Protein AF-A0A7H8PIR2-F1 (afdb_monomer)

Radius of gyration: 13.38 Å; Cα contacts (8 Å, |Δi|>4): 101; chains: 1; bounding box: 42×26×33 Å

Solvent-accessible surface area (backbone atoms only — not comparable to full-atom values): 5738 Å² total; per-residue (Å²): 137,80,82,32,70,51,38,53,51,48,54,51,51,52,51,49,28,62,77,68,67,65,41,78,93,45,70,93,60,90,56,72,63,31,67,79,77,42,42,67,62,54,49,50,29,53,34,21,28,63,58,55,47,41,61,47,99,82,36,41,61,74,37,62,70,57,13,50,48,58,16,50,42,50,54,44,34,72,75,34,90,86,49,77,60,82,75,70,82,55,72,69,38,70,50,86,131

Foldseek 3Di:
DDADPQVVVLVVVLVVCLQVVNDPVCVPFPCNCCVPVPVVLVLQLVLLLVQPWDADPVNHTDQSVVSSLRSVLSSCCVRDVPRDDPPDDDPSSRDDD

Secondary structure (DSSP, 8-state):
-PPPHHHHHHHHHHHHHHHHT--GGGTT---TTHHHH-HHHHHHHHHHHHHH--B-TT--BS-HHHHHHHHHHHHHHHH-TTPPPSSPPPHHHH---

Mean predicted aligned error: 2.19 Å

pLDDT: mean 97.4, std 2.83, range [74.12, 98.88]

Sequence (97 aa):
MRLSESFSGALRTFAYFMASGTHYQLEGIDYLKLYGEEPSAIEQVFAIFANVIELDKNGNVLNAKYAEKRAVDYLRSYCDPGFEVEPPYEDWEIELH

Structure (mmCIF, N/CA/C/O backbone):
data_AF-A0A7H8PIR2-F1
#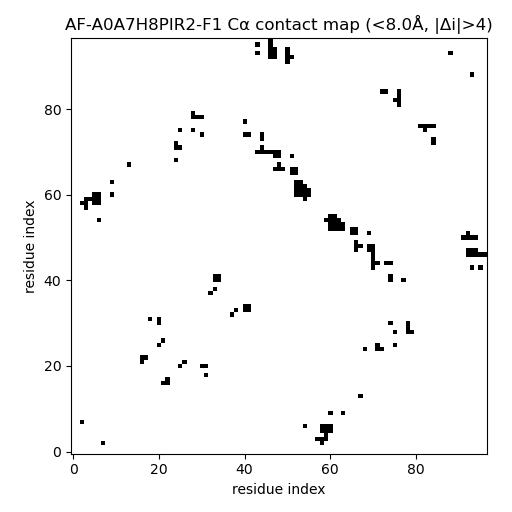
_entry.id   AF-A0A7H8PIR2-F1
#
loop_
_atom_site.group_PDB
_atom_site.id
_atom_site.type_symbol
_atom_site.label_atom_id
_atom_site.label_alt_id
_atom_site.label_comp_id
_atom_site.label_asym_id
_atom_site.label_entity_id
_atom_site.label_seq_id
_atom_site.pdbx_PDB_ins_code
_atom_site.Cartn_x
_atom_site.Cartn_y
_atom_site.Cartn_z
_atom_site.occupancy
_atom_site.B_iso_or_equiv
_atom_site.auth_seq_id
_atom_site.auth_comp_id
_atom_site.auth_asym_id
_atom_site.auth_atom_id
_atom_site.pdbx_PDB_model_num
ATOM 1 N N . MET A 1 1 ? 22.777 -9.594 -3.509 1.00 74.12 1 MET A N 1
ATOM 2 C CA . MET A 1 1 ? 22.183 -8.644 -4.475 1.00 74.12 1 MET A CA 1
ATOM 3 C C . MET A 1 1 ? 21.555 -7.508 -3.680 1.00 74.12 1 MET A C 1
ATOM 5 O O . MET A 1 1 ? 21.060 -7.786 -2.596 1.00 74.12 1 MET A O 1
ATOM 9 N N . ARG A 1 2 ? 21.644 -6.256 -4.138 1.00 89.56 2 ARG A N 1
ATOM 10 C CA . ARG A 1 2 ? 20.925 -5.121 -3.528 1.00 89.56 2 ARG A CA 1
ATOM 11 C C . ARG A 1 2 ? 19.688 -4.820 -4.374 1.00 89.56 2 ARG A C 1
ATOM 13 O O . ARG A 1 2 ? 19.717 -5.088 -5.573 1.00 89.56 2 ARG A O 1
ATOM 20 N N . LEU A 1 3 ? 18.637 -4.293 -3.755 1.00 94.81 3 LEU A N 1
ATOM 21 C CA . LEU A 1 3 ? 17.469 -3.786 -4.476 1.00 94.81 3 LEU A CA 1
ATOM 22 C C . LEU A 1 3 ? 17.856 -2.547 -5.295 1.00 94.81 3 LEU A C 1
ATOM 24 O O . LEU A 1 3 ? 18.811 -1.850 -4.947 1.00 94.81 3 LEU A O 1
ATOM 28 N N . SER A 1 4 ? 17.134 -2.285 -6.384 1.00 96.69 4 SER A N 1
ATOM 29 C CA . SER A 1 4 ? 17.375 -1.100 -7.211 1.00 96.69 4 SER A CA 1
ATOM 30 C C . SER A 1 4 ? 16.982 0.182 -6.464 1.00 96.69 4 SER A C 1
ATOM 32 O O . SER A 1 4 ? 16.134 0.170 -5.565 1.00 96.69 4 SER A O 1
ATOM 34 N N . GLU A 1 5 ? 17.551 1.314 -6.875 1.00 97.75 5 GLU A N 1
ATOM 35 C CA . GLU A 1 5 ? 17.137 2.637 -6.384 1.00 97.75 5 GLU A CA 1
ATOM 36 C C . GLU A 1 5 ? 15.668 2.931 -6.726 1.00 97.75 5 GLU A C 1
ATOM 38 O O . GLU A 1 5 ? 14.951 3.544 -5.939 1.00 97.75 5 GLU A O 1
ATOM 43 N N . SER A 1 6 ? 15.192 2.440 -7.877 1.00 98.19 6 SER A N 1
ATOM 44 C CA . SER A 1 6 ? 13.801 2.592 -8.310 1.00 98.19 6 SER A CA 1
ATOM 45 C C . SER A 1 6 ? 12.832 1.887 -7.355 1.00 98.19 6 SER A C 1
ATOM 47 O O . SER A 1 6 ? 11.901 2.520 -6.855 1.00 98.19 6 SER A O 1
ATOM 49 N N . PHE A 1 7 ? 13.083 0.615 -7.031 1.00 98.19 7 PHE A N 1
ATOM 50 C CA . PHE A 1 7 ? 12.261 -0.130 -6.079 1.00 98.19 7 PHE 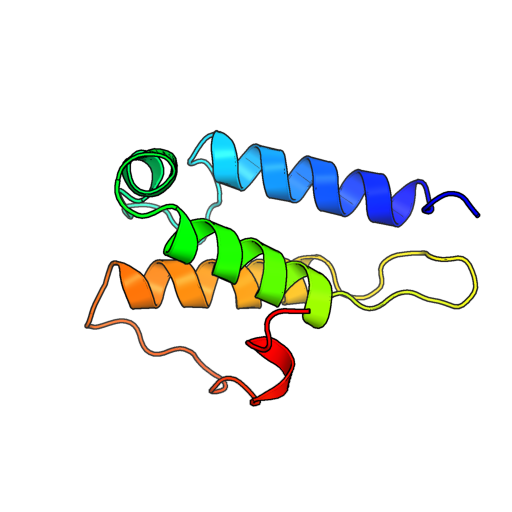A CA 1
ATOM 51 C C . PHE A 1 7 ? 12.363 0.451 -4.670 1.00 98.19 7 PHE A C 1
ATOM 53 O O . PHE A 1 7 ? 11.346 0.675 -4.018 1.00 98.19 7 PHE A O 1
ATOM 60 N N . SER A 1 8 ? 13.580 0.765 -4.219 1.00 98.00 8 SER A N 1
ATOM 61 C CA . SER A 1 8 ? 13.799 1.362 -2.897 1.00 98.00 8 SER A CA 1
ATOM 62 C C . SER A 1 8 ? 13.050 2.692 -2.753 1.00 98.00 8 SER A C 1
ATOM 64 O O . SER A 1 8 ? 12.456 2.966 -1.710 1.00 98.00 8 SER A O 1
ATOM 66 N N . GLY A 1 9 ? 13.021 3.502 -3.816 1.00 98.38 9 GLY A N 1
ATOM 67 C CA . GLY A 1 9 ? 12.260 4.745 -3.880 1.00 98.38 9 GLY A CA 1
ATOM 68 C C . GLY A 1 9 ? 10.746 4.534 -3.830 1.00 98.38 9 GLY A C 1
ATOM 69 O O . GLY A 1 9 ? 10.073 5.264 -3.095 1.00 98.38 9 GLY A O 1
ATOM 70 N N . ALA A 1 10 ? 10.221 3.539 -4.552 1.00 98.56 10 ALA A N 1
ATOM 71 C CA . ALA A 1 10 ? 8.801 3.185 -4.529 1.00 98.56 10 ALA A CA 1
ATOM 72 C C . ALA A 1 10 ? 8.372 2.706 -3.135 1.00 98.56 10 ALA A C 1
ATOM 74 O O . ALA A 1 10 ? 7.487 3.306 -2.530 1.00 98.56 10 ALA A O 1
ATOM 75 N N . LEU A 1 11 ? 9.078 1.722 -2.569 1.00 98.62 11 LEU A N 1
ATOM 76 C CA . LEU A 1 11 ? 8.790 1.182 -1.240 1.00 98.62 11 LEU A CA 1
ATOM 77 C C . LEU A 1 11 ? 8.845 2.265 -0.157 1.00 98.62 11 LEU A C 1
ATOM 79 O O . LEU A 1 11 ? 7.926 2.386 0.650 1.00 98.62 11 LEU A O 1
ATOM 83 N N . ARG A 1 12 ? 9.904 3.086 -0.142 1.00 98.50 12 ARG A N 1
ATOM 84 C CA . ARG A 1 12 ? 10.057 4.166 0.844 1.00 98.50 12 ARG A CA 1
ATOM 85 C C . ARG A 1 12 ? 8.916 5.180 0.744 1.00 98.50 12 ARG A C 1
ATOM 87 O O . ARG A 1 12 ? 8.422 5.645 1.766 1.00 98.50 12 ARG A O 1
ATOM 94 N N . THR A 1 13 ? 8.530 5.551 -0.475 1.00 98.56 13 THR A N 1
ATOM 95 C CA . THR A 1 13 ? 7.455 6.525 -0.710 1.00 98.56 13 THR A CA 1
ATOM 96 C C . THR A 1 13 ? 6.100 5.962 -0.289 1.00 98.56 13 THR A C 1
ATOM 98 O O . THR A 1 13 ? 5.375 6.633 0.442 1.00 98.56 13 THR A O 1
ATOM 101 N N . PHE A 1 14 ? 5.799 4.714 -0.653 1.00 98.75 14 PHE A N 1
ATOM 102 C CA . PHE A 1 14 ? 4.580 4.036 -0.219 1.00 98.75 14 PHE A CA 1
ATOM 103 C C . PHE A 1 14 ? 4.511 3.923 1.309 1.00 98.75 14 PHE A C 1
ATOM 105 O O . PHE A 1 14 ? 3.543 4.371 1.922 1.00 98.75 14 PHE A O 1
ATOM 112 N N . ALA A 1 15 ? 5.582 3.443 1.949 1.00 98.69 15 ALA A N 1
ATOM 113 C CA . ALA A 1 15 ? 5.659 3.338 3.404 1.00 98.69 15 ALA A CA 1
ATOM 114 C C . ALA A 1 15 ? 5.484 4.695 4.105 1.00 98.69 15 ALA A C 1
ATOM 116 O O . ALA A 1 15 ? 4.819 4.769 5.137 1.00 98.69 15 ALA A O 1
ATOM 117 N N . TYR A 1 16 ? 6.035 5.774 3.539 1.00 98.62 16 TYR A N 1
ATOM 118 C CA . TYR A 1 16 ? 5.825 7.128 4.050 1.00 98.62 16 TYR A CA 1
ATOM 119 C C . TYR A 1 16 ? 4.344 7.523 4.025 1.00 98.62 16 TYR A C 1
ATOM 121 O O . TYR A 1 16 ? 3.832 7.998 5.039 1.00 98.62 16 TYR A O 1
ATOM 129 N N . PHE A 1 17 ? 3.639 7.313 2.909 1.00 98.50 17 PHE A N 1
ATOM 130 C CA . PHE A 1 17 ? 2.210 7.627 2.816 1.00 98.50 17 PHE A CA 1
ATOM 131 C C . PHE A 1 17 ? 1.377 6.788 3.785 1.00 98.50 17 PHE A C 1
ATOM 133 O O . PHE A 1 17 ? 0.523 7.338 4.482 1.00 98.50 17 PHE A O 1
ATOM 140 N N . MET A 1 18 ? 1.681 5.492 3.893 1.00 98.44 18 MET A N 1
ATOM 141 C CA . MET A 1 18 ? 0.989 4.589 4.808 1.00 98.44 18 MET A CA 1
ATOM 142 C C . MET A 1 18 ? 1.176 5.000 6.271 1.00 98.44 18 MET A C 1
ATOM 144 O O . MET A 1 18 ? 0.188 5.163 6.982 1.00 98.44 18 MET A O 1
ATOM 148 N N . ALA A 1 19 ? 2.413 5.258 6.702 1.00 97.81 19 ALA A N 1
ATOM 149 C CA . ALA A 1 19 ? 2.717 5.601 8.091 1.00 97.81 19 ALA A CA 1
ATOM 150 C C . ALA A 1 19 ? 2.285 7.023 8.485 1.00 97.81 19 ALA A C 1
ATOM 152 O O . ALA A 1 19 ? 2.065 7.298 9.662 1.00 97.81 19 ALA A O 1
ATOM 153 N N . SER A 1 20 ? 2.185 7.942 7.521 1.00 97.62 20 SER A N 1
ATOM 154 C CA . SER A 1 20 ? 1.748 9.321 7.778 1.00 97.62 20 SER A CA 1
ATOM 155 C C . SER A 1 20 ? 0.234 9.515 7.705 1.00 97.62 20 SER A C 1
ATOM 157 O O . SER A 1 20 ? -0.246 10.566 8.121 1.00 97.62 20 SER A O 1
ATOM 159 N N . GLY A 1 21 ? -0.520 8.550 7.167 1.00 97.38 21 GLY A N 1
ATOM 160 C CA . GLY A 1 21 ? -1.963 8.709 6.960 1.00 97.38 21 GLY A CA 1
ATOM 161 C C . GLY A 1 21 ? -2.318 9.592 5.762 1.00 97.38 21 GLY A C 1
ATOM 162 O O . GLY A 1 21 ? -3.435 10.089 5.690 1.00 97.38 21 GLY A O 1
ATOM 163 N N . THR A 1 22 ? -1.374 9.852 4.849 1.00 97.12 22 THR A N 1
ATOM 164 C CA . THR A 1 22 ? -1.537 10.872 3.790 1.00 97.12 22 THR A CA 1
ATOM 165 C C . THR A 1 22 ? -1.759 10.294 2.393 1.00 97.12 22 THR A C 1
ATOM 167 O O . THR A 1 22 ? -1.728 11.026 1.403 1.00 97.12 22 THR A O 1
ATOM 170 N N . HIS A 1 23 ? -2.000 8.985 2.276 1.00 97.81 23 HIS A N 1
ATOM 171 C CA . HIS A 1 23 ? -2.328 8.383 0.987 1.00 97.81 23 HIS A CA 1
ATOM 172 C C . HIS A 1 23 ? -3.698 8.877 0.490 1.00 97.81 23 HIS A C 1
ATOM 174 O O . HIS A 1 23 ? -4.722 8.618 1.115 1.00 97.81 23 HIS A O 1
ATOM 180 N N . TYR A 1 24 ? -3.736 9.544 -0.665 1.00 95.94 24 TYR A N 1
ATOM 181 C CA . TYR A 1 24 ? -4.938 10.218 -1.184 1.00 95.94 24 TYR A CA 1
ATOM 182 C C . TYR A 1 24 ? -6.161 9.298 -1.374 1.00 95.94 24 TYR A C 1
ATOM 184 O O . TYR A 1 24 ? -7.294 9.742 -1.236 1.00 95.94 24 TYR A O 1
ATOM 192 N N . GLN A 1 25 ? -5.964 8.006 -1.661 1.00 96.38 25 GLN A N 1
ATOM 193 C CA . GLN A 1 25 ? -7.075 7.042 -1.787 1.00 96.38 25 GLN A CA 1
ATOM 194 C C . GLN A 1 25 ? -7.711 6.625 -0.449 1.00 96.38 25 GLN A C 1
ATOM 196 O O . GLN A 1 25 ? -8.781 6.013 -0.457 1.00 96.38 25 GLN A O 1
ATOM 201 N N . LEU A 1 26 ? -7.057 6.943 0.671 1.00 97.38 26 LEU A N 1
ATOM 202 C CA . LEU A 1 26 ? -7.492 6.637 2.036 1.00 97.38 26 LEU A CA 1
ATOM 203 C C . LEU A 1 26 ? -7.986 7.889 2.775 1.00 97.38 26 LEU A C 1
ATOM 205 O O . LEU A 1 26 ? -8.112 7.882 3.997 1.00 97.38 26 LEU A O 1
ATOM 209 N N . GLU A 1 27 ? -8.272 8.974 2.051 1.00 95.81 27 GLU A N 1
ATOM 210 C CA . GLU A 1 27 ? -8.857 10.174 2.642 1.00 95.81 27 GLU A CA 1
ATOM 211 C C . GLU A 1 27 ? -10.175 9.834 3.359 1.00 95.81 27 GLU A C 1
ATOM 213 O O . GLU A 1 27 ? -11.076 9.220 2.786 1.00 95.81 27 GLU A O 1
ATOM 218 N N . GLY A 1 28 ? -10.270 10.214 4.636 1.00 94.81 28 GLY A N 1
ATOM 219 C CA . GLY A 1 28 ? -11.420 9.915 5.493 1.00 94.81 28 GLY A CA 1
ATOM 220 C C . GLY A 1 28 ? -11.400 8.535 6.164 1.00 94.81 28 GLY A C 1
ATOM 221 O O . GLY A 1 28 ? -12.292 8.257 6.961 1.00 94.81 28 GLY A O 1
ATOM 222 N N . ILE A 1 29 ? -10.394 7.693 5.900 1.00 96.94 29 ILE A N 1
ATOM 223 C CA . ILE A 1 29 ? -10.237 6.383 6.543 1.00 96.94 29 ILE A CA 1
ATOM 224 C C . ILE A 1 29 ? -9.318 6.500 7.770 1.00 96.94 29 ILE A C 1
ATOM 226 O O . ILE A 1 29 ? -8.129 6.787 7.643 1.00 96.94 29 ILE A O 1
ATOM 230 N N . ASP A 1 30 ? -9.844 6.225 8.967 1.00 95.44 30 ASP A N 1
ATOM 231 C CA . ASP A 1 30 ? -9.077 6.219 10.227 1.00 95.44 30 ASP A CA 1
ATOM 232 C C . ASP A 1 30 ? -8.372 4.869 10.470 1.00 95.44 30 ASP A C 1
ATOM 234 O O . ASP A 1 30 ? -8.746 4.088 11.348 1.00 95.44 30 ASP A O 1
ATOM 238 N N . TYR A 1 31 ? -7.361 4.565 9.649 1.00 97.50 31 TYR A N 1
ATOM 239 C CA . TYR A 1 31 ? -6.638 3.286 9.706 1.00 97.50 31 TYR A CA 1
ATOM 240 C C . TYR A 1 31 ? -5.354 3.321 10.551 1.00 97.50 31 TYR A C 1
ATOM 242 O O . TYR A 1 31 ? -4.788 2.269 10.836 1.00 97.50 31 TYR A O 1
ATOM 250 N N . LEU A 1 32 ? -4.841 4.495 10.944 1.00 98.06 32 LEU A N 1
ATOM 251 C CA . LEU A 1 32 ? -3.511 4.595 11.570 1.00 98.06 32 LEU A CA 1
ATOM 252 C C . LEU A 1 32 ? -3.408 3.827 12.895 1.00 98.06 32 LEU A C 1
ATOM 254 O O . LEU A 1 32 ? -2.358 3.261 13.197 1.00 98.06 32 LEU A O 1
ATOM 258 N N . LYS A 1 33 ? -4.499 3.750 13.661 1.00 97.50 33 LYS A N 1
ATOM 259 C CA . LYS A 1 33 ? -4.568 2.941 14.887 1.00 97.50 33 LYS A CA 1
ATOM 260 C C . LYS A 1 33 ? -4.335 1.444 14.640 1.00 97.50 33 LYS A C 1
ATOM 262 O O . LYS A 1 33 ? -3.802 0.766 15.518 1.00 97.50 33 LYS A O 1
ATOM 267 N N . LEU A 1 34 ? -4.627 0.944 13.431 1.00 98.19 34 LEU A N 1
ATOM 268 C CA . LEU A 1 34 ? -4.460 -0.469 13.074 1.00 98.19 34 LEU A CA 1
AT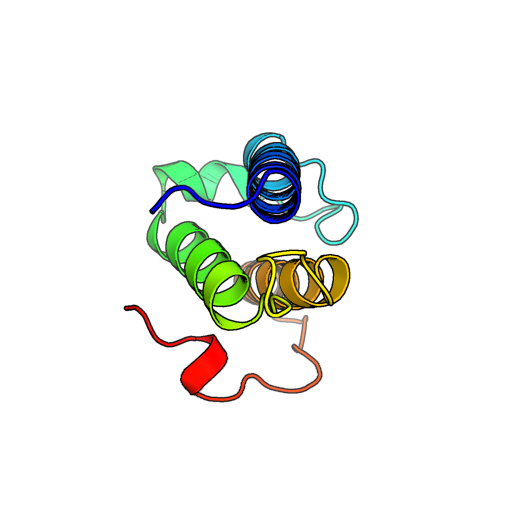OM 269 C C . LEU A 1 34 ? -2.993 -0.911 13.117 1.00 98.19 34 LEU A C 1
ATOM 271 O O . LEU A 1 34 ? -2.733 -2.080 13.364 1.00 98.19 34 LEU A O 1
ATOM 275 N N . TYR A 1 35 ? -2.026 0.006 12.986 1.00 97.75 35 TYR A N 1
ATOM 276 C CA . TYR A 1 35 ? -0.609 -0.319 13.200 1.00 97.75 35 TYR A CA 1
ATOM 277 C C . TYR A 1 35 ? -0.330 -0.914 14.590 1.00 97.75 35 TYR A C 1
ATOM 279 O O . TYR A 1 35 ? 0.600 -1.706 14.730 1.00 97.75 35 TYR A O 1
ATOM 287 N N . GLY A 1 36 ? -1.094 -0.516 15.615 1.00 97.19 36 GLY A N 1
ATOM 288 C CA . GLY A 1 36 ? -0.948 -1.015 16.985 1.00 97.19 36 GLY A CA 1
ATOM 289 C C . GLY A 1 36 ? -2.055 -1.973 17.420 1.00 97.19 36 GLY A C 1
ATOM 290 O O . GLY A 1 36 ? -1.786 -2.891 18.191 1.00 97.19 36 GLY A O 1
ATOM 291 N N . GLU A 1 37 ? -3.284 -1.761 16.948 1.00 98.00 37 GLU A N 1
ATOM 292 C CA . GLU A 1 37 ? -4.455 -2.544 17.362 1.00 98.00 37 GLU A CA 1
ATOM 293 C C . GLU A 1 37 ? -4.591 -3.854 16.572 1.00 98.00 37 GLU A C 1
ATOM 295 O O . GLU A 1 37 ? -4.836 -4.903 17.163 1.00 98.00 37 GLU A O 1
ATOM 300 N N . GLU A 1 38 ? -4.391 -3.809 15.251 1.00 97.81 38 GLU A N 1
ATOM 301 C CA . GLU A 1 38 ? -4.619 -4.933 14.332 1.00 97.81 38 GLU A CA 1
ATOM 302 C C . GLU A 1 38 ? -3.530 -4.976 13.240 1.00 97.81 38 GLU A C 1
ATOM 304 O O . GLU A 1 38 ? -3.806 -4.776 12.052 1.00 97.81 38 GLU A O 1
ATOM 309 N N . PRO A 1 39 ? -2.258 -5.221 13.614 1.00 97.38 39 PRO A N 1
ATOM 310 C CA . PRO A 1 39 ? -1.123 -5.091 12.699 1.00 97.38 39 PRO A CA 1
ATOM 311 C C . PRO A 1 39 ? -1.188 -6.034 11.491 1.00 97.38 39 PRO A C 1
ATOM 313 O O . PRO A 1 39 ? -0.588 -5.723 10.466 1.00 97.38 39 PRO A O 1
ATOM 316 N N . SER A 1 40 ? -1.949 -7.131 11.566 1.00 98.25 40 SER A N 1
ATOM 317 C CA . SER A 1 40 ? -2.210 -8.036 10.437 1.00 98.25 40 SER A CA 1
ATOM 318 C C . SER A 1 40 ? -2.897 -7.336 9.259 1.00 98.25 40 SER A C 1
ATOM 320 O O . SER A 1 40 ? -2.646 -7.676 8.106 1.00 98.25 40 SER A O 1
ATOM 322 N N . ALA A 1 41 ? -3.731 -6.318 9.512 1.00 98.25 41 ALA A N 1
ATOM 323 C CA . ALA A 1 41 ? -4.328 -5.529 8.436 1.00 98.25 41 ALA A CA 1
ATOM 324 C C . ALA A 1 41 ? -3.251 -4.732 7.685 1.00 98.25 41 ALA A C 1
ATOM 326 O O . ALA A 1 41 ? -3.242 -4.684 6.460 1.00 98.25 41 ALA A O 1
ATOM 327 N N . ILE A 1 42 ? -2.292 -4.152 8.406 1.00 98.50 42 ILE A N 1
ATOM 328 C CA . ILE A 1 42 ? -1.179 -3.418 7.796 1.00 98.50 42 ILE A CA 1
ATOM 329 C C . ILE A 1 42 ? -0.180 -4.371 7.127 1.00 98.50 42 ILE A C 1
ATOM 331 O O . ILE A 1 42 ? 0.327 -4.064 6.051 1.00 98.50 42 ILE A O 1
ATOM 335 N N . GLU A 1 43 ? 0.083 -5.534 7.721 1.00 98.56 43 GLU A N 1
ATOM 336 C CA . GLU A 1 43 ? 0.893 -6.600 7.120 1.00 98.56 43 GLU A CA 1
ATOM 337 C C . GLU A 1 43 ? 0.358 -6.985 5.737 1.00 98.56 43 GLU A C 1
ATOM 339 O O . GLU A 1 43 ? 1.107 -6.953 4.760 1.00 98.56 43 GLU A O 1
ATOM 344 N N . GLN A 1 44 ? -0.950 -7.239 5.629 1.00 98.75 44 GLN A N 1
ATOM 345 C CA . GLN A 1 44 ? -1.591 -7.605 4.368 1.00 98.75 44 GLN A CA 1
ATOM 346 C C . GLN A 1 44 ? -1.456 -6.512 3.294 1.00 98.75 44 GLN A C 1
ATOM 348 O O . GLN A 1 44 ? -1.248 -6.826 2.124 1.00 98.75 44 GLN A O 1
ATOM 353 N N . VAL A 1 45 ? -1.503 -5.228 3.672 1.00 98.75 45 VAL A N 1
ATOM 354 C CA . VAL A 1 45 ? -1.262 -4.105 2.743 1.00 98.75 45 VAL A CA 1
ATOM 355 C C . VAL A 1 45 ? 0.131 -4.199 2.121 1.00 98.75 45 VAL A C 1
ATOM 357 O O . VAL A 1 45 ? 0.285 -4.040 0.910 1.00 98.75 45 VAL A O 1
ATOM 360 N N . PHE A 1 46 ? 1.158 -4.465 2.932 1.00 98.75 46 PHE A N 1
ATOM 361 C CA . PHE A 1 46 ? 2.523 -4.596 2.425 1.00 98.75 46 PHE A CA 1
ATOM 362 C C . PHE A 1 46 ? 2.736 -5.889 1.636 1.00 98.75 46 PHE A C 1
ATOM 364 O O . PHE A 1 46 ? 3.483 -5.851 0.658 1.00 98.75 46 PHE A O 1
ATOM 371 N N . ALA A 1 47 ? 2.063 -6.983 2.001 1.00 98.81 47 ALA A N 1
ATOM 372 C CA . ALA A 1 47 ? 2.058 -8.210 1.209 1.00 98.81 47 ALA A CA 1
ATOM 373 C C . ALA A 1 47 ? 1.487 -7.953 -0.193 1.00 98.81 47 ALA A C 1
ATOM 375 O O . ALA A 1 47 ? 2.176 -8.186 -1.180 1.00 98.81 47 ALA A O 1
ATOM 376 N N . ILE A 1 48 ? 0.305 -7.334 -0.290 1.00 98.88 48 ILE A N 1
ATOM 377 C CA . ILE A 1 48 ? -0.319 -7.001 -1.581 1.00 98.88 48 ILE A CA 1
ATOM 378 C C . ILE A 1 48 ? 0.580 -6.077 -2.408 1.00 98.88 48 ILE A C 1
ATOM 380 O O . ILE A 1 48 ? 0.807 -6.330 -3.590 1.00 98.88 48 ILE A O 1
ATOM 384 N N . PHE A 1 49 ? 1.144 -5.024 -1.803 1.00 98.81 49 PHE A N 1
ATOM 385 C CA . 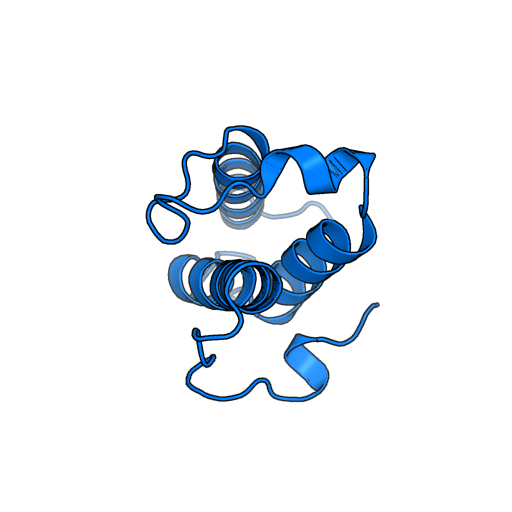PHE A 1 49 ? 2.073 -4.137 -2.510 1.00 98.81 49 PHE A CA 1
ATOM 386 C C . PHE A 1 49 ? 3.283 -4.903 -3.067 1.00 98.81 49 PHE A C 1
ATOM 388 O O . PHE A 1 49 ? 3.670 -4.688 -4.216 1.00 98.81 49 PHE A O 1
ATOM 395 N N . ALA A 1 50 ? 3.879 -5.790 -2.266 1.00 98.50 50 ALA A N 1
ATOM 396 C CA . ALA A 1 50 ? 5.058 -6.559 -2.648 1.00 98.50 50 ALA A CA 1
ATOM 397 C C . ALA A 1 50 ? 4.758 -7.644 -3.693 1.00 98.50 50 ALA A C 1
ATOM 399 O O . ALA A 1 50 ? 5.596 -7.883 -4.560 1.00 98.50 50 ALA A O 1
ATOM 400 N N . ASN A 1 51 ? 3.578 -8.260 -3.642 1.00 98.69 51 ASN A N 1
ATOM 401 C CA . ASN A 1 51 ? 3.156 -9.277 -4.602 1.00 98.69 51 ASN A CA 1
ATOM 402 C C . ASN A 1 51 ? 2.846 -8.644 -5.965 1.00 98.69 51 ASN A C 1
ATOM 404 O O . ASN A 1 51 ? 3.231 -9.179 -7.001 1.00 98.69 51 ASN A O 1
ATOM 408 N N . VAL A 1 52 ? 2.181 -7.482 -5.974 1.00 98.75 52 VAL A N 1
ATOM 409 C CA . VAL A 1 52 ? 1.706 -6.819 -7.201 1.00 98.75 52 VAL A CA 1
ATOM 410 C C . VAL A 1 52 ? 2.798 -6.011 -7.909 1.00 98.75 52 VAL A C 1
ATOM 412 O O . VAL A 1 52 ? 2.706 -5.781 -9.116 1.00 98.75 52 VAL A O 1
ATOM 415 N N . ILE A 1 53 ? 3.825 -5.534 -7.202 1.00 98.56 53 ILE A N 1
ATOM 416 C CA . ILE A 1 53 ? 4.839 -4.668 -7.815 1.00 98.56 53 ILE A CA 1
ATOM 417 C C . ILE A 1 53 ? 5.701 -5.415 -8.845 1.00 98.56 53 ILE A C 1
ATOM 419 O O . ILE A 1 53 ? 6.378 -6.398 -8.561 1.00 98.56 53 ILE A O 1
ATOM 423 N N . GLU A 1 54 ? 5.725 -4.894 -10.067 1.00 98.56 54 GLU A N 1
ATOM 424 C CA . GLU A 1 54 ? 6.459 -5.453 -11.196 1.00 98.56 54 GLU A CA 1
ATOM 425 C C . GLU A 1 54 ? 7.769 -4.704 -11.425 1.00 98.56 54 GLU A C 1
ATOM 427 O O . GLU A 1 54 ? 7.815 -3.466 -11.423 1.00 98.56 54 GLU A O 1
ATOM 432 N N . LEU A 1 55 ? 8.832 -5.466 -11.686 1.00 98.25 55 LEU A N 1
ATOM 433 C CA . LEU A 1 55 ? 10.168 -4.952 -11.967 1.00 98.25 55 LEU A CA 1
ATOM 434 C C . LEU A 1 55 ? 10.644 -5.377 -13.360 1.00 98.25 55 LEU A C 1
ATOM 436 O O . LEU A 1 55 ? 10.442 -6.516 -13.780 1.00 98.25 55 LEU A O 1
ATOM 440 N N . ASP A 1 56 ? 11.350 -4.486 -14.056 1.00 97.56 56 ASP A N 1
ATOM 441 C CA . ASP A 1 56 ? 12.094 -4.853 -15.260 1.00 97.56 56 ASP A CA 1
ATOM 442 C C . ASP A 1 56 ? 13.367 -5.659 -14.926 1.00 97.56 56 ASP A C 1
ATOM 444 O O . ASP A 1 56 ? 13.758 -5.841 -13.772 1.00 97.56 56 ASP A O 1
ATOM 448 N N . LYS A 1 57 ? 14.083 -6.105 -15.964 1.00 96.19 57 LYS A N 1
ATOM 449 C CA . LYS A 1 57 ? 15.347 -6.856 -15.828 1.00 96.19 57 LYS A CA 1
ATOM 450 C C . LYS A 1 57 ? 16.473 -6.114 -15.087 1.00 96.19 57 LYS A C 1
ATOM 452 O O . LYS A 1 57 ? 17.450 -6.742 -14.693 1.00 96.19 57 LYS A O 1
ATOM 457 N N . ASN A 1 58 ? 16.376 -4.795 -14.951 1.00 95.12 58 ASN A N 1
ATOM 458 C CA . ASN A 1 58 ? 17.325 -3.955 -14.222 1.00 95.12 58 ASN A CA 1
ATOM 459 C C . ASN A 1 58 ? 16.821 -3.630 -12.801 1.00 95.12 58 ASN A C 1
ATOM 461 O O . ASN A 1 58 ? 17.484 -2.898 -12.066 1.00 95.12 58 ASN A O 1
ATOM 465 N N . GLY A 1 59 ? 15.654 -4.154 -12.416 1.00 96.12 59 GLY A N 1
ATOM 466 C CA . GLY A 1 59 ? 14.990 -3.880 -11.151 1.00 96.12 59 GLY A CA 1
ATOM 467 C C . GLY A 1 59 ? 14.199 -2.571 -11.132 1.00 96.12 59 GLY A C 1
ATOM 468 O O . GLY A 1 59 ? 13.837 -2.128 -10.045 1.00 96.12 59 GLY A O 1
ATOM 469 N N . ASN A 1 60 ? 13.957 -1.907 -12.265 1.00 97.94 60 ASN A N 1
ATOM 470 C CA . ASN A 1 60 ? 13.145 -0.687 -12.289 1.00 97.94 60 ASN A CA 1
ATOM 471 C C . ASN A 1 60 ? 11.664 -1.022 -12.146 1.00 97.94 60 ASN A C 1
ATOM 473 O O . ASN A 1 60 ? 11.173 -1.926 -12.815 1.00 97.94 60 ASN A O 1
ATOM 477 N N . VAL A 1 61 ? 10.955 -0.259 -11.320 1.00 98.50 61 VAL A N 1
ATOM 478 C CA . VAL A 1 61 ? 9.521 -0.448 -11.089 1.00 98.50 61 VAL A CA 1
ATOM 479 C C . VAL A 1 61 ? 8.719 -0.046 -12.323 1.00 98.50 61 VAL A C 1
ATOM 481 O O . VAL A 1 61 ? 8.903 1.049 -12.857 1.00 98.50 61 VAL A O 1
ATOM 484 N N . LEU A 1 62 ? 7.798 -0.914 -12.737 1.00 98.69 62 LEU A N 1
ATOM 485 C CA . LEU A 1 62 ? 6.948 -0.725 -13.913 1.00 98.69 62 LEU A CA 1
ATOM 486 C C . LEU A 1 62 ? 5.541 -0.219 -13.566 1.00 98.69 62 LEU A C 1
ATOM 488 O O . LEU A 1 62 ? 4.951 0.526 -14.346 1.00 98.69 62 LEU A O 1
ATOM 492 N N . ASN A 1 63 ? 5.008 -0.585 -12.396 1.00 98.62 63 ASN A N 1
ATOM 493 C CA . ASN A 1 63 ? 3.583 -0.438 -12.079 1.00 98.62 63 ASN A CA 1
ATOM 494 C C . ASN A 1 63 ? 3.302 0.145 -10.671 1.00 98.62 63 ASN A C 1
ATOM 496 O O . ASN A 1 63 ? 2.252 -0.134 -10.100 1.00 98.62 63 ASN A O 1
ATOM 500 N N . ALA A 1 64 ? 4.190 0.986 -10.119 1.00 98.31 64 ALA A N 1
ATOM 501 C CA . ALA A 1 64 ? 4.117 1.484 -8.730 1.00 98.31 64 ALA A CA 1
ATOM 502 C C . ALA A 1 64 ? 2.707 1.918 -8.286 1.00 98.31 64 ALA A C 1
ATOM 504 O O . ALA A 1 64 ? 2.184 1.412 -7.303 1.00 98.31 64 ALA A O 1
ATOM 505 N N . LYS A 1 65 ? 2.053 2.799 -9.057 1.00 98.25 65 LYS A N 1
ATOM 506 C CA . LYS A 1 65 ? 0.708 3.306 -8.731 1.00 98.25 65 LYS A CA 1
ATOM 507 C C . LYS A 1 65 ? -0.363 2.216 -8.708 1.00 98.25 65 LYS A C 1
ATOM 509 O O . LYS A 1 65 ? -1.340 2.341 -7.980 1.00 98.25 65 LYS A O 1
ATOM 514 N N . TYR A 1 66 ? -0.210 1.190 -9.542 1.00 98.56 66 TYR A N 1
ATOM 515 C CA . TYR A 1 66 ? -1.129 0.059 -9.563 1.00 98.56 66 TYR A CA 1
ATOM 516 C C . TYR A 1 66 ? -0.939 -0.797 -8.309 1.00 98.56 66 TYR A C 1
ATOM 518 O O . TYR A 1 66 ? -1.918 -1.056 -7.621 1.00 98.56 66 TYR A O 1
ATOM 526 N N . ALA A 1 67 ? 0.305 -1.127 -7.949 1.00 98.75 67 ALA A N 1
ATOM 527 C CA . ALA A 1 67 ? 0.609 -1.839 -6.707 1.00 98.75 67 ALA A CA 1
ATOM 528 C C . ALA A 1 67 ? 0.130 -1.073 -5.459 1.00 98.75 67 ALA A C 1
ATOM 530 O O . ALA A 1 67 ? -0.506 -1.657 -4.585 1.00 98.75 67 ALA A O 1
ATOM 531 N N . GLU A 1 68 ? 0.352 0.247 -5.409 1.00 98.62 68 GLU A N 1
ATOM 532 C CA . GLU A 1 68 ? -0.173 1.123 -4.351 1.00 98.62 68 GLU A CA 1
ATOM 533 C C . GLU A 1 68 ? -1.702 1.059 -4.287 1.00 98.62 68 GLU A C 1
ATOM 535 O O . GLU A 1 68 ? -2.248 0.786 -3.220 1.00 98.62 68 GLU A O 1
ATOM 540 N N . LYS A 1 69 ? -2.393 1.243 -5.426 1.00 98.56 69 LYS A N 1
ATOM 541 C CA . LYS A 1 69 ? -3.858 1.156 -5.509 1.00 98.56 69 LYS A CA 1
ATOM 542 C C . LYS A 1 69 ? -4.363 -0.177 -4.964 1.00 98.56 69 LYS A C 1
ATOM 544 O O . LYS A 1 69 ? -5.257 -0.178 -4.126 1.00 98.56 69 LYS A O 1
ATOM 549 N N . ARG A 1 70 ? -3.798 -1.298 -5.423 1.00 98.75 70 ARG A N 1
ATOM 550 C CA . ARG A 1 70 ? -4.208 -2.632 -4.964 1.00 98.75 70 ARG A CA 1
ATOM 551 C C . ARG A 1 70 ? -4.028 -2.775 -3.460 1.00 98.75 70 ARG A C 1
ATOM 553 O O . ARG A 1 70 ? -4.933 -3.262 -2.802 1.00 98.75 70 ARG A O 1
ATOM 560 N N . ALA A 1 71 ? -2.926 -2.297 -2.900 1.00 98.81 71 ALA A N 1
ATOM 561 C CA . ALA A 1 71 ? -2.677 -2.380 -1.467 1.00 98.81 71 ALA A CA 1
ATOM 562 C C . ALA A 1 71 ? -3.645 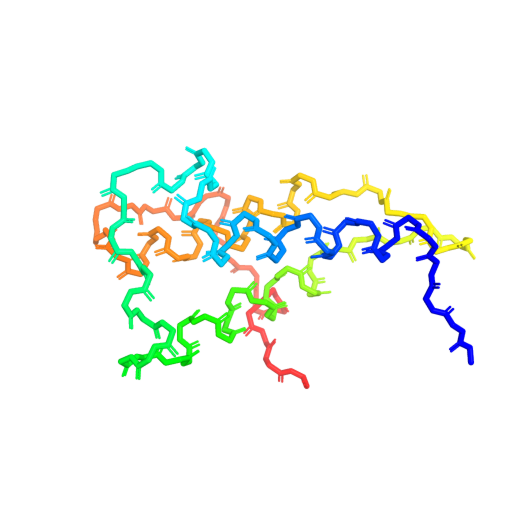-1.515 -0.632 1.00 98.81 71 ALA A C 1
ATOM 564 O O . ALA A 1 71 ? -4.161 -1.964 0.392 1.00 98.81 71 ALA A O 1
ATOM 565 N N . VAL A 1 72 ? -3.929 -0.282 -1.063 1.00 98.62 72 VAL A N 1
ATOM 566 C CA . VAL A 1 72 ? -4.818 0.625 -0.311 1.00 98.62 72 VAL A CA 1
ATOM 567 C C . VAL A 1 72 ? -6.300 0.330 -0.513 1.00 98.62 72 VAL A C 1
ATOM 569 O O . VAL A 1 72 ? -7.086 0.612 0.387 1.00 98.62 72 VAL A O 1
ATOM 572 N N . ASP A 1 73 ? -6.696 -0.265 -1.640 1.00 98.62 73 ASP A N 1
ATOM 573 C CA . ASP A 1 73 ? -8.068 -0.737 -1.845 1.00 98.62 73 ASP A CA 1
ATOM 574 C C . ASP A 1 73 ? -8.433 -1.809 -0.807 1.00 98.62 73 ASP A C 1
ATOM 576 O O . ASP A 1 73 ? -9.524 -1.758 -0.239 1.00 98.62 73 ASP A O 1
ATOM 580 N N . TYR A 1 74 ? -7.498 -2.709 -0.477 1.00 98.56 74 TYR A N 1
ATOM 581 C CA . TYR A 1 74 ? -7.681 -3.692 0.592 1.00 98.56 74 TYR A CA 1
ATOM 582 C C . TYR A 1 74 ? -7.931 -2.979 1.917 1.00 98.56 74 TYR A C 1
ATOM 584 O O . TYR A 1 74 ? -8.942 -3.230 2.570 1.00 98.56 74 TYR A O 1
ATOM 592 N N . LEU A 1 75 ? -7.062 -2.033 2.286 1.00 98.44 75 LEU A N 1
ATOM 593 C CA . LEU A 1 75 ? -7.197 -1.337 3.565 1.00 98.44 75 LEU A CA 1
ATOM 594 C C . LEU A 1 75 ? -8.484 -0.515 3.646 1.00 98.44 75 LEU A C 1
ATOM 596 O O . LEU A 1 75 ? -9.097 -0.414 4.705 1.00 98.44 75 LEU A O 1
ATOM 600 N N . ARG A 1 76 ? -8.914 0.058 2.522 1.00 98.44 76 ARG A N 1
ATOM 601 C CA . ARG A 1 76 ? -10.194 0.748 2.441 1.00 98.44 76 ARG A CA 1
ATOM 602 C C . ARG A 1 76 ? -11.357 -0.217 2.634 1.00 98.44 76 ARG A C 1
ATOM 604 O O . ARG A 1 76 ? -12.205 0.079 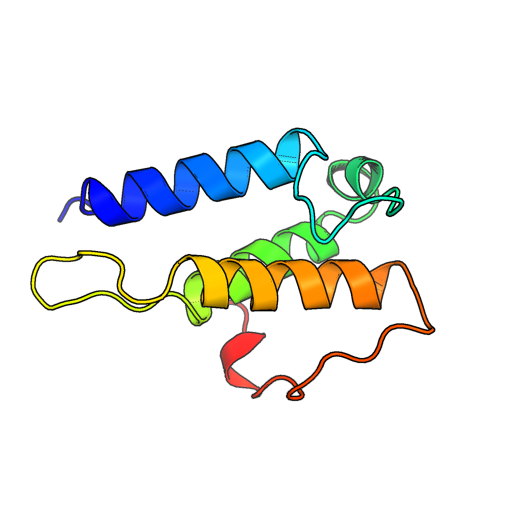3.462 1.00 98.44 76 ARG A O 1
ATOM 611 N N . SER A 1 77 ? -11.365 -1.362 1.948 1.00 97.81 77 SER A N 1
ATOM 612 C CA . SER A 1 77 ? -12.399 -2.399 2.123 1.00 97.81 77 SER A CA 1
ATOM 613 C C . SER A 1 77 ? -12.434 -2.965 3.546 1.00 97.81 77 SER A C 1
ATOM 615 O O . SER A 1 77 ? -13.496 -3.305 4.056 1.00 97.81 77 SER A O 1
ATOM 617 N N . TYR A 1 78 ? -11.278 -3.005 4.216 1.00 97.75 78 TYR A N 1
ATOM 618 C CA . TYR A 1 78 ? -11.161 -3.428 5.609 1.00 97.75 78 TYR A CA 1
ATOM 619 C C . TYR A 1 78 ? -11.871 -2.459 6.565 1.00 97.75 78 TYR A C 1
ATOM 621 O O . TYR A 1 78 ? -12.508 -2.878 7.528 1.00 97.75 78 TYR A O 1
ATOM 629 N N . CYS A 1 79 ? -11.770 -1.154 6.298 1.00 97.31 79 CYS A N 1
ATOM 630 C CA . CYS A 1 79 ? -12.320 -0.101 7.154 1.00 97.31 79 CYS A CA 1
ATOM 631 C C . CYS A 1 79 ? -13.742 0.342 6.770 1.00 97.31 79 CYS A C 1
ATOM 633 O O . CYS A 1 79 ? -14.479 0.833 7.625 1.00 97.31 79 CYS A O 1
ATOM 635 N N . ASP A 1 80 ? -14.116 0.220 5.498 1.00 96.56 80 ASP A N 1
ATOM 636 C CA . ASP A 1 80 ? -15.398 0.641 4.935 1.00 96.56 80 ASP A CA 1
ATOM 637 C C . ASP A 1 80 ? -16.120 -0.572 4.321 1.00 96.56 80 ASP A C 1
ATOM 639 O O . ASP A 1 80 ? -15.821 -0.949 3.186 1.00 96.56 80 ASP A O 1
ATOM 643 N N . PRO A 1 81 ? -17.104 -1.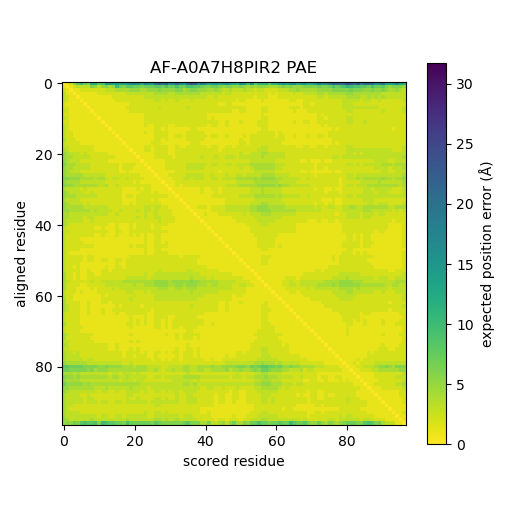164 5.029 1.00 92.81 81 PRO A N 1
ATOM 644 C CA . PRO A 1 81 ? -17.855 -2.319 4.536 1.00 92.81 81 PRO A CA 1
ATOM 645 C C . PRO A 1 81 ? -18.639 -2.069 3.240 1.00 92.81 81 PRO A C 1
ATOM 647 O O . PRO A 1 81 ? -19.116 -3.023 2.633 1.00 92.81 81 PRO A O 1
ATOM 650 N N . GLY A 1 82 ? -18.841 -0.805 2.846 1.00 96.06 82 GLY A N 1
ATOM 651 C CA . GLY A 1 82 ? -19.495 -0.443 1.589 1.00 96.06 82 GLY A CA 1
ATOM 652 C C . GLY A 1 82 ? -18.540 -0.341 0.398 1.00 96.06 82 GLY A C 1
ATOM 653 O O . GLY A 1 82 ? -19.003 -0.120 -0.721 1.00 96.06 82 GLY A O 1
ATOM 654 N N . PHE A 1 83 ? -17.228 -0.461 0.615 1.00 97.12 83 PHE A N 1
ATOM 655 C CA . PHE A 1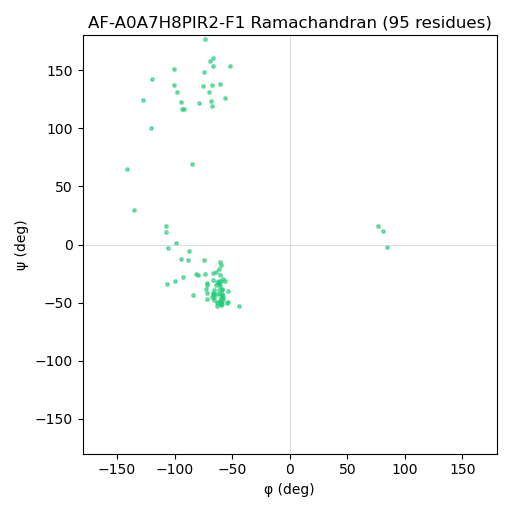 83 ? -16.231 -0.385 -0.443 1.00 97.12 83 PHE A CA 1
ATOM 656 C C . PHE A 1 83 ? -15.919 -1.773 -1.008 1.00 97.12 83 PHE A C 1
ATOM 658 O O . PHE A 1 83 ? -15.372 -2.636 -0.322 1.00 97.12 83 PHE A O 1
ATOM 665 N N . GLU A 1 84 ? -16.219 -1.963 -2.291 1.00 97.12 84 GLU A N 1
ATOM 666 C CA . GLU A 1 84 ? -15.889 -3.178 -3.034 1.00 97.12 84 GLU A CA 1
ATOM 667 C C . GLU A 1 84 ? -14.610 -2.972 -3.851 1.00 97.12 84 GLU A C 1
ATOM 669 O O . GLU A 1 84 ? -14.448 -1.975 -4.564 1.00 97.12 84 GLU A O 1
ATOM 674 N N . VAL A 1 85 ? -13.682 -3.921 -3.735 1.00 97.62 85 VAL A N 1
ATOM 675 C CA . VAL A 1 85 ? -12.422 -3.893 -4.478 1.00 97.62 85 VAL A CA 1
ATOM 676 C C . VAL A 1 85 ? -12.660 -4.365 -5.908 1.00 97.62 85 VAL A C 1
ATOM 678 O O . VAL A 1 85 ? -13.074 -5.498 -6.131 1.00 97.62 85 VAL A O 1
ATOM 681 N N . GLU A 1 86 ? -12.323 -3.509 -6.874 1.00 95.19 86 GLU A N 1
ATOM 682 C CA . GLU A 1 86 ? -12.471 -3.792 -8.302 1.00 95.19 86 GLU A CA 1
ATOM 683 C C . GLU A 1 86 ? -11.149 -3.559 -9.068 1.00 95.19 86 GLU A C 1
ATOM 685 O O . GLU A 1 86 ? -10.576 -2.453 -9.002 1.00 95.19 86 GLU A O 1
ATOM 690 N N . PRO A 1 87 ? -10.640 -4.572 -9.804 1.00 96.94 87 PRO A N 1
ATOM 691 C CA . PRO A 1 87 ? -11.156 -5.950 -9.879 1.00 96.94 87 PRO A CA 1
ATOM 692 C C . PRO A 1 87 ? -11.000 -6.704 -8.541 1.00 96.94 87 PRO A C 1
ATOM 694 O O . PRO A 1 87 ? -10.154 -6.300 -7.732 1.00 96.94 87 PRO A O 1
ATOM 697 N N . PRO A 1 88 ? -11.746 -7.802 -8.303 1.00 98.19 88 PRO A N 1
ATOM 698 C CA . PRO A 1 88 ? -11.503 -8.686 -7.165 1.00 98.19 88 PRO A CA 1
ATOM 699 C C . PRO A 1 88 ? -10.037 -9.125 -7.097 1.00 98.19 88 PRO A C 1
ATOM 701 O O . PRO A 1 88 ? -9.343 -9.131 -8.115 1.00 98.19 88 PRO A O 1
ATOM 704 N N . TYR A 1 89 ? -9.547 -9.450 -5.901 1.00 98.38 89 TYR A N 1
ATOM 705 C CA . TYR A 1 89 ? -8.192 -9.982 -5.772 1.00 98.38 89 TYR A CA 1
ATOM 706 C C . TYR A 1 89 ? -8.084 -11.359 -6.408 1.00 98.38 89 TYR A C 1
ATOM 708 O O . TYR A 1 89 ? -8.941 -12.217 -6.201 1.00 98.38 89 TYR A O 1
ATOM 716 N N . GLU A 1 90 ? -6.995 -11.565 -7.135 1.00 98.44 90 GLU A N 1
ATOM 717 C CA . GLU A 1 90 ? -6.512 -12.910 -7.411 1.00 98.44 9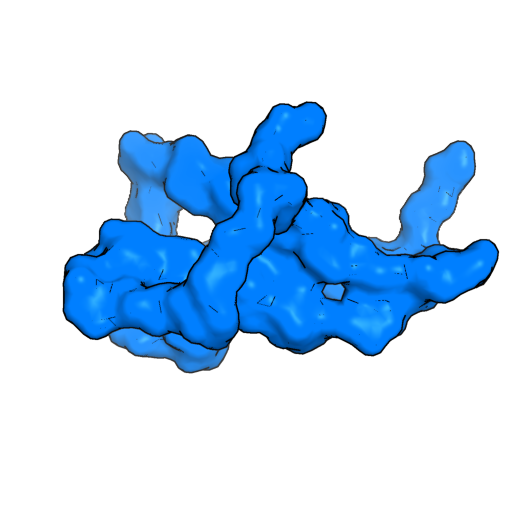0 GLU A CA 1
ATOM 718 C C . GLU A 1 90 ? -5.857 -13.479 -6.143 1.00 98.44 90 GLU A C 1
ATOM 720 O O . GLU A 1 90 ? -5.255 -12.732 -5.368 1.00 98.44 90 GLU A O 1
ATOM 725 N N . ASP A 1 91 ? -5.921 -14.798 -5.941 1.00 98.12 91 ASP A N 1
ATOM 726 C CA . ASP A 1 91 ? -5.413 -15.442 -4.717 1.00 98.12 91 ASP A CA 1
ATOM 727 C C . ASP A 1 91 ? -3.944 -15.074 -4.433 1.00 98.12 91 ASP A C 1
ATOM 729 O O . ASP A 1 91 ? -3.583 -14.749 -3.303 1.00 98.12 91 ASP A O 1
ATOM 733 N N . TRP A 1 92 ? -3.112 -15.017 -5.477 1.00 98.31 92 TRP A N 1
ATOM 734 C CA . TRP A 1 92 ? -1.691 -14.677 -5.364 1.00 98.31 92 TRP A CA 1
ATOM 735 C C . TRP A 1 92 ? -1.440 -13.228 -4.920 1.00 98.31 92 TRP A C 1
ATOM 737 O O . TRP A 1 92 ? -0.388 -12.940 -4.354 1.00 98.31 92 TRP A O 1
ATOM 747 N N . GLU A 1 93 ? -2.376 -12.297 -5.154 1.00 98.62 93 GLU A N 1
ATOM 748 C CA . GLU A 1 93 ? -2.206 -10.911 -4.702 1.00 98.62 93 GLU A CA 1
ATOM 749 C C . GLU A 1 93 ? -2.215 -10.839 -3.170 1.00 98.62 93 GLU A C 1
ATOM 751 O O . GLU A 1 93 ? -1.536 -9.989 -2.600 1.00 98.62 93 GLU A O 1
ATOM 756 N N . ILE A 1 94 ? -2.940 -11.742 -2.502 1.00 98.25 94 ILE A N 1
ATOM 757 C CA . ILE A 1 94 ? -3.162 -11.717 -1.050 1.00 98.25 94 ILE A CA 1
ATOM 758 C C . ILE A 1 94 ? -2.369 -12.779 -0.274 1.00 98.25 94 ILE A C 1
ATOM 760 O O . ILE A 1 94 ? -2.428 -12.795 0.955 1.00 98.25 94 ILE A O 1
ATOM 764 N N . GLU A 1 95 ? -1.612 -13.644 -0.950 1.00 98.19 95 GLU A N 1
ATOM 765 C CA . GLU A 1 95 ? -0.746 -14.629 -0.295 1.00 98.19 95 GLU A CA 1
ATOM 766 C C . GLU A 1 95 ? 0.323 -13.962 0.592 1.00 98.19 95 GLU A C 1
ATOM 768 O O . GLU A 1 95 ? 0.954 -12.972 0.216 1.00 98.19 95 GLU A O 1
ATOM 773 N N . LEU A 1 96 ? 0.550 -14.530 1.780 1.00 97.25 96 LEU A N 1
ATOM 774 C CA . LEU A 1 96 ? 1.641 -14.137 2.676 1.00 97.25 96 LEU A CA 1
ATOM 775 C C . LEU A 1 96 ? 2.850 -15.059 2.423 1.00 97.25 96 LEU A C 1
ATOM 777 O O . LEU A 1 96 ? 2.718 -16.281 2.539 1.00 97.25 96 LEU A O 1
ATOM 781 N N . HIS A 1 97 ? 4.006 -14.481 2.073 1.00 91.00 97 HIS A N 1
ATOM 782 C CA . HIS A 1 97 ? 5.249 -15.188 1.711 1.00 91.00 97 HIS A CA 1
ATOM 783 C C . HIS A 1 97 ? 6.363 -15.057 2.757 1.00 91.00 97 HIS A C 1
ATOM 785 O O . HIS A 1 97 ? 6.503 -13.964 3.352 1.00 91.00 97 HIS A O 1
#